Protein AF-A0A9E5N707-F1 (afdb_monomer_lite)

Sequence (143 aa):
MKHLRKQGGFTLIELLVVILILAVLMAIALPLYLRAVRDSQRQTCRSNMQTIANAEQAYKVRSPGHVYTTDLTLLVGPDQDLQALPRCPTDSGLSTTDDYTVTENLDGSITIRCNSDSATDAVDHNTVGADTNHGFTPGVDSE

pLDDT: mean 82.92, std 12.05, range [48.62, 97.69]

Radius of gyration: 25.29 Å; chains: 1; bounding box: 91×28×56 Å

Secondary structure (DSSP, 8-state):
-------PPPPHHHHHHHHHHHHHHHHHHHHHHHHHHHHHHHHHHHHHHHHHHHHHHHHHHHSTTS---S-GGGGBSTTSSBSSPPPPSS---S-TTTSEEEEE-TTS-EEEEE--S-TTSPEEEEEE-SSSSS-EEEEEE--

Structure (mmCIF, N/CA/C/O backbone):
data_AF-A0A9E5N707-F1
#
_entry.id   AF-A0A9E5N707-F1
#
loop_
_atom_site.group_PDB
_atom_site.id
_atom_site.type_symbol
_atom_site.label_atom_id
_atom_site.label_alt_id
_atom_site.label_comp_id
_atom_site.label_asym_id
_atom_site.label_entity_id
_atom_site.label_seq_id
_atom_site.pdbx_PDB_ins_code
_atom_site.Cartn_x
_atom_site.Cartn_y
_atom_site.Cartn_z
_atom_site.occupancy
_atom_site.B_iso_or_equiv
_atom_site.auth_seq_id
_atom_site.auth_comp_id
_atom_site.auth_asym_id
_atom_site.auth_atom_id
_atom_site.pdbx_PDB_model_num
ATOM 1 N N . MET A 1 1 ? -68.674 -4.278 18.213 1.00 50.34 1 MET A N 1
ATOM 2 C CA . MET A 1 1 ? -67.836 -3.627 19.246 1.00 50.34 1 MET A CA 1
ATOM 3 C C . MET A 1 1 ? -66.383 -3.701 18.793 1.00 50.34 1 MET A C 1
ATOM 5 O O . MET A 1 1 ? -65.893 -4.799 18.573 1.00 50.34 1 MET A O 1
ATOM 9 N N . LYS A 1 2 ? -65.731 -2.561 18.531 1.00 56.56 2 LYS A N 1
ATOM 10 C CA . LYS A 1 2 ? -64.333 -2.509 18.064 1.00 56.56 2 LYS A CA 1
ATOM 11 C C . LYS A 1 2 ? -63.408 -2.483 19.284 1.00 56.56 2 LYS A C 1
ATOM 13 O O . LYS A 1 2 ? -63.400 -1.500 20.016 1.00 56.56 2 LYS A O 1
ATOM 18 N N . HIS A 1 3 ? -62.660 -3.561 19.509 1.00 65.25 3 HIS A N 1
ATOM 19 C CA . HIS A 1 3 ? -61.598 -3.606 20.515 1.00 65.25 3 HIS A CA 1
ATOM 20 C C . HIS A 1 3 ? -60.453 -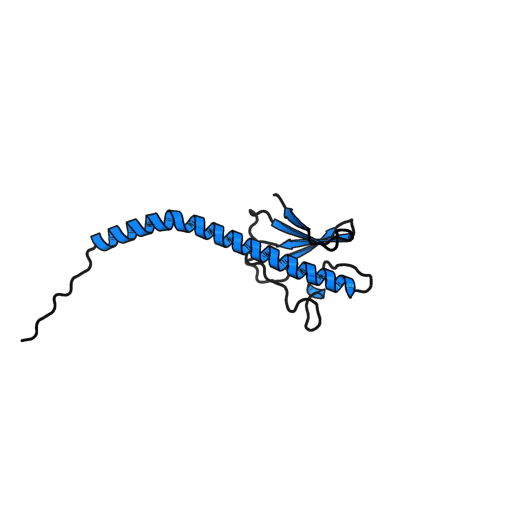2.673 20.091 1.00 65.25 3 HIS A C 1
ATOM 22 O O . HIS A 1 3 ? -59.744 -2.950 19.125 1.00 65.25 3 HIS A O 1
ATOM 28 N N . LEU A 1 4 ? -60.269 -1.566 20.811 1.00 68.31 4 LEU A N 1
ATOM 29 C CA . LEU A 1 4 ? -59.080 -0.722 20.693 1.00 68.31 4 LEU A CA 1
ATOM 30 C C . LEU A 1 4 ? -57.894 -1.481 21.305 1.00 68.31 4 LEU A C 1
ATOM 32 O O . LEU A 1 4 ? -57.852 -1.732 22.510 1.00 68.31 4 LEU A O 1
ATOM 36 N N . ARG A 1 5 ? -56.958 -1.909 20.454 1.00 71.44 5 ARG A N 1
ATOM 37 C CA . ARG A 1 5 ? -55.730 -2.602 20.865 1.00 71.44 5 ARG A CA 1
ATOM 38 C C . ARG A 1 5 ? -54.854 -1.613 21.641 1.00 71.44 5 ARG A C 1
ATOM 40 O O . ARG A 1 5 ? -54.531 -0.552 21.114 1.00 71.44 5 ARG A O 1
ATOM 47 N N . LYS A 1 6 ? -54.467 -1.956 22.874 1.00 67.31 6 LYS A N 1
ATOM 48 C CA . LYS A 1 6 ? -53.474 -1.195 23.647 1.00 67.31 6 LYS A CA 1
ATOM 49 C C . LYS A 1 6 ? -52.148 -1.210 22.882 1.00 67.31 6 LYS A C 1
ATOM 51 O O . LYS A 1 6 ? -51.540 -2.267 22.737 1.00 67.31 6 LYS A O 1
ATOM 56 N N . GLN A 1 7 ? -51.727 -0.058 22.377 1.00 69.62 7 GLN A N 1
ATOM 57 C CA . GLN A 1 7 ? -50.368 0.135 21.882 1.00 69.62 7 GLN A CA 1
ATOM 58 C C . GLN A 1 7 ? -49.451 0.250 23.107 1.00 69.62 7 GLN A C 1
ATOM 60 O O . GLN A 1 7 ? -49.631 1.146 23.928 1.00 69.62 7 GLN A O 1
ATOM 65 N N . GLY A 1 8 ? -48.532 -0.703 23.277 1.00 74.75 8 GLY A N 1
ATOM 66 C CA . GLY A 1 8 ? -47.485 -0.627 24.296 1.00 74.75 8 GLY A CA 1
ATOM 67 C C . GLY A 1 8 ? -46.407 0.355 23.844 1.00 74.75 8 GLY A C 1
ATOM 68 O O . GLY A 1 8 ? -45.867 0.198 22.752 1.00 74.75 8 GLY A O 1
ATOM 69 N N . GLY A 1 9 ? -46.141 1.385 24.646 1.00 76.81 9 GLY A N 1
ATOM 70 C CA . GLY A 1 9 ? -45.039 2.319 24.416 1.00 76.81 9 GLY A CA 1
ATOM 71 C C . GLY A 1 9 ? -43.713 1.744 24.914 1.00 76.81 9 GLY A C 1
ATOM 72 O O . GLY A 1 9 ? -43.686 1.054 25.930 1.00 76.81 9 GLY A O 1
ATOM 73 N N . PHE A 1 10 ? -42.631 2.039 24.194 1.00 80.62 10 PHE A N 1
ATOM 74 C CA . PHE A 1 10 ? -41.258 1.699 24.574 1.00 80.62 10 PHE A CA 1
ATOM 75 C C . PHE A 1 10 ? -40.862 2.485 25.829 1.00 80.62 10 PHE A C 1
ATOM 77 O O . PHE A 1 10 ? -41.099 3.696 25.895 1.00 80.62 10 PHE A O 1
ATOM 84 N N . THR A 1 11 ? -40.285 1.832 26.837 1.00 89.62 11 THR A N 1
ATOM 85 C CA . THR A 1 11 ? -39.843 2.546 28.039 1.00 89.62 11 THR A CA 1
ATOM 86 C C . THR A 1 11 ? -38.492 3.227 27.796 1.00 89.62 11 THR A C 1
ATOM 88 O O . THR A 1 11 ? -37.627 2.710 27.091 1.00 89.62 11 THR A O 1
ATOM 91 N N . LEU A 1 12 ? -38.274 4.404 28.394 1.00 89.31 12 LEU A N 1
ATOM 92 C CA . LEU A 1 12 ? -36.987 5.113 28.290 1.00 89.31 12 LEU A CA 1
ATOM 93 C C . LEU A 1 12 ? -35.842 4.263 28.873 1.00 89.31 12 LEU A C 1
ATOM 95 O O . LEU A 1 12 ? -34.727 4.266 28.356 1.00 89.31 12 LEU A O 1
ATOM 99 N N . ILE A 1 13 ? -36.144 3.471 29.907 1.00 92.81 13 ILE A N 1
ATOM 100 C CA . ILE A 1 13 ? -35.182 2.564 30.534 1.00 92.81 13 ILE A CA 1
ATOM 101 C C . ILE A 1 13 ? -34.796 1.382 29.631 1.00 92.81 13 ILE A C 1
ATOM 103 O O . ILE A 1 13 ? -33.624 1.012 29.619 1.00 92.81 13 ILE A O 1
ATOM 107 N N . GLU A 1 14 ? -35.720 0.836 28.828 1.00 90.94 14 GLU A N 1
ATOM 108 C CA . GLU A 1 14 ? -35.389 -0.194 27.829 1.00 90.94 14 GLU A CA 1
ATOM 109 C C . GLU A 1 14 ? -34.384 0.331 26.808 1.00 90.94 14 GLU A C 1
ATOM 111 O O . GLU A 1 14 ? -33.412 -0.354 26.497 1.00 90.94 14 GLU A O 1
ATOM 116 N N . LEU A 1 15 ? -34.562 1.567 26.334 1.00 91.38 15 LEU A N 1
ATOM 117 C CA . LEU A 1 15 ? -33.612 2.169 25.398 1.00 91.38 15 LEU A CA 1
ATOM 118 C C . LEU A 1 15 ? -32.233 2.355 26.046 1.00 91.38 15 LEU A C 1
ATOM 120 O O . LEU A 1 15 ? -31.211 2.093 25.413 1.00 91.38 15 LEU A O 1
ATOM 124 N N . LEU A 1 16 ? -32.208 2.778 27.313 1.00 93.38 16 LEU A N 1
ATOM 125 C CA . LEU A 1 16 ? -30.981 3.075 28.050 1.00 93.38 16 LEU A CA 1
ATOM 126 C C . LEU A 1 16 ? -30.115 1.827 28.261 1.00 93.38 16 LEU A C 1
ATOM 128 O O . LEU A 1 16 ? -28.905 1.871 28.041 1.00 93.38 16 LEU A O 1
ATOM 132 N N . VAL A 1 17 ? -30.716 0.702 28.652 1.00 94.62 17 VAL A N 1
ATOM 133 C CA . VAL A 1 17 ? -29.966 -0.549 28.854 1.00 94.62 17 VAL A CA 1
ATOM 134 C C . VAL A 1 17 ? -29.403 -1.073 27.529 1.00 94.62 17 VAL A C 1
ATOM 136 O O . VAL A 1 17 ? -28.272 -1.554 27.490 1.00 94.62 17 VAL A O 1
ATOM 139 N N . VAL A 1 18 ? -30.141 -0.926 26.425 1.00 95.50 18 VAL A N 1
ATOM 140 C CA . VAL A 1 18 ? -29.685 -1.376 25.102 1.00 95.50 18 VAL A CA 1
ATOM 141 C C . VAL A 1 18 ? -28.461 -0.587 24.635 1.00 95.50 18 VAL A C 1
ATOM 143 O O . VAL A 1 18 ? -27.465 -1.195 24.242 1.00 95.50 18 VAL A O 1
ATOM 146 N N . ILE A 1 19 ? -28.484 0.747 24.718 1.00 96.06 19 ILE A N 1
ATOM 147 C CA . ILE A 1 19 ? -27.322 1.559 24.314 1.00 96.06 19 ILE A CA 1
ATOM 148 C C . ILE A 1 19 ? -26.107 1.314 25.215 1.00 96.06 19 ILE A C 1
ATOM 150 O O . ILE A 1 19 ? -24.979 1.348 24.730 1.00 96.06 19 ILE A O 1
ATOM 154 N N . LEU A 1 20 ? -26.327 1.009 26.500 1.00 96.81 20 LEU A N 1
ATOM 155 C CA . LEU A 1 20 ? -25.259 0.666 27.437 1.00 96.81 20 LEU A CA 1
ATOM 156 C C . LEU A 1 20 ? -24.550 -0.622 27.009 1.00 96.81 20 LEU A C 1
ATOM 158 O O . LEU A 1 20 ? -23.323 -0.662 26.962 1.00 96.81 20 LEU A O 1
ATOM 162 N N . ILE A 1 21 ? -25.309 -1.655 26.639 1.00 96.62 21 ILE A N 1
ATOM 163 C CA . ILE A 1 21 ? -24.735 -2.911 26.142 1.00 96.62 21 ILE A CA 1
ATOM 164 C C . ILE A 1 21 ? -24.018 -2.681 24.801 1.00 96.62 21 ILE A C 1
ATOM 166 O O . ILE A 1 21 ? -22.893 -3.148 24.624 1.00 96.62 21 ILE A O 1
ATOM 170 N N . LEU A 1 22 ? -24.614 -1.917 23.876 1.00 97.19 22 LEU A N 1
ATOM 171 C CA . LEU A 1 22 ? -23.986 -1.590 22.588 1.00 97.19 22 LEU A CA 1
ATOM 172 C C . LEU A 1 22 ? -22.662 -0.831 22.756 1.00 97.19 22 LEU A C 1
ATOM 174 O O . LEU A 1 22 ? -21.710 -1.110 22.028 1.00 97.19 22 LEU A O 1
ATOM 178 N N . ALA A 1 23 ? -22.568 0.079 23.728 1.00 97.50 23 ALA A N 1
ATOM 179 C CA . ALA A 1 23 ? -21.340 0.817 24.012 1.00 97.50 23 ALA A CA 1
ATOM 180 C C . ALA A 1 23 ? -20.194 -0.112 24.451 1.00 97.50 23 ALA A C 1
ATOM 182 O O . ALA A 1 23 ? -19.070 0.029 23.968 1.00 97.50 23 ALA A O 1
ATOM 183 N N . VAL A 1 24 ? -20.481 -1.099 25.308 1.00 97.06 24 VAL A N 1
ATOM 184 C CA . VAL A 1 24 ? -19.484 -2.090 25.752 1.00 97.06 24 VAL A CA 1
ATOM 185 C C . VAL A 1 24 ? -18.996 -2.946 24.581 1.00 97.06 24 VAL A C 1
ATOM 187 O O . VAL A 1 24 ? -17.794 -3.168 24.443 1.00 97.06 24 VAL A O 1
ATOM 190 N N . LEU A 1 25 ? -19.904 -3.387 23.704 1.00 97.69 25 LEU A N 1
ATOM 191 C CA . LEU A 1 25 ? -19.531 -4.167 22.520 1.00 97.69 25 LEU A CA 1
ATOM 192 C C . LEU A 1 25 ? -18.667 -3.348 21.551 1.00 97.69 25 LEU A C 1
ATOM 194 O O . LEU A 1 25 ? -17.640 -3.839 21.080 1.00 97.69 25 LEU A O 1
ATOM 198 N N . MET A 1 26 ? -19.040 -2.091 21.289 1.00 97.19 26 MET A N 1
ATOM 199 C CA . MET A 1 26 ? -18.300 -1.210 20.379 1.00 97.19 26 MET A CA 1
ATOM 200 C C . MET A 1 26 ? -16.891 -0.885 20.880 1.00 97.19 26 MET A C 1
ATOM 202 O O . MET A 1 26 ? -15.969 -0.817 20.068 1.00 97.19 26 MET A O 1
ATOM 206 N N . ALA A 1 27 ? -16.696 -0.751 22.196 1.00 96.44 27 ALA A N 1
ATOM 207 C CA . ALA A 1 27 ? -15.380 -0.493 22.782 1.00 96.44 27 ALA A CA 1
ATOM 208 C C . ALA A 1 27 ? -14.343 -1.581 22.434 1.00 96.44 27 ALA A C 1
ATOM 210 O O . ALA A 1 27 ? -13.165 -1.273 22.265 1.00 96.44 27 ALA A O 1
ATOM 211 N N . ILE A 1 28 ? -14.775 -2.840 22.288 1.00 96.19 28 ILE A N 1
ATOM 212 C CA . ILE A 1 28 ? -13.906 -3.966 21.905 1.00 96.19 28 ILE A CA 1
ATOM 213 C C . ILE A 1 28 ? -13.889 -4.152 20.382 1.00 96.19 28 ILE A C 1
ATOM 215 O O . ILE A 1 28 ? -12.836 -4.406 19.795 1.00 96.19 28 ILE A O 1
ATOM 219 N N . ALA A 1 29 ? -15.043 -4.011 19.729 1.00 96.12 29 ALA A N 1
ATOM 220 C CA . ALA A 1 29 ? -15.183 -4.271 18.301 1.00 96.12 29 ALA A CA 1
ATOM 221 C C . ALA A 1 29 ? -14.419 -3.259 17.433 1.00 96.12 29 ALA A C 1
ATOM 223 O O . ALA A 1 29 ? -13.775 -3.653 16.462 1.00 96.12 29 ALA A O 1
ATOM 224 N N . LEU A 1 30 ? -14.444 -1.970 17.788 1.00 95.38 30 LEU A N 1
ATOM 225 C CA . LEU A 1 30 ? -13.838 -0.908 16.985 1.00 95.38 30 LEU A CA 1
ATOM 226 C C . LEU A 1 30 ? -12.312 -1.046 16.815 1.00 95.38 30 LEU A C 1
ATOM 228 O O . LEU A 1 30 ? -11.857 -1.046 15.671 1.00 95.38 30 LEU A O 1
ATOM 232 N N . PRO A 1 31 ? -11.490 -1.198 17.876 1.00 92.50 31 PRO A N 1
ATOM 233 C CA . PRO A 1 31 ? -10.043 -1.327 17.699 1.00 92.50 31 PRO A CA 1
ATOM 234 C C . PRO A 1 31 ? -9.658 -2.589 16.920 1.00 92.50 31 PRO A C 1
ATOM 236 O O . PRO A 1 31 ? -8.688 -2.561 16.162 1.00 92.50 31 PRO A O 1
ATOM 239 N N . LEU A 1 32 ? -10.413 -3.683 17.073 1.00 94.56 32 LEU A N 1
ATOM 240 C CA . LEU A 1 32 ? -10.199 -4.910 16.307 1.00 94.56 32 LEU A CA 1
ATOM 241 C C . LEU A 1 32 ? -10.516 -4.698 14.823 1.00 94.56 32 LEU A C 1
ATOM 243 O O . LEU A 1 32 ? -9.712 -5.055 13.965 1.00 94.56 32 LEU A O 1
ATOM 247 N N . TYR A 1 33 ? -11.654 -4.071 14.529 1.00 94.62 33 TYR A N 1
ATOM 248 C CA . TYR A 1 33 ? -12.065 -3.751 13.168 1.00 94.62 33 TYR A CA 1
ATOM 249 C C . TYR A 1 33 ? -11.045 -2.846 12.464 1.00 94.62 33 TYR A C 1
ATOM 251 O O . TYR A 1 33 ? -10.617 -3.148 11.354 1.00 94.62 33 TYR A O 1
ATOM 259 N N . LEU A 1 34 ? -10.574 -1.788 13.131 1.00 91.31 34 LEU A N 1
ATOM 260 C CA . LEU A 1 34 ? -9.579 -0.870 12.565 1.00 91.31 34 LEU A CA 1
ATOM 261 C C . LEU A 1 34 ? -8.230 -1.548 12.277 1.00 91.31 34 LEU A C 1
ATOM 263 O O . LEU A 1 34 ? -7.548 -1.177 11.326 1.00 91.31 34 LEU A O 1
ATOM 267 N N . ARG A 1 35 ? -7.822 -2.541 13.077 1.00 89.38 35 ARG A N 1
ATOM 268 C CA . ARG A 1 35 ? -6.627 -3.352 12.782 1.00 89.38 35 ARG A CA 1
ATOM 269 C C . ARG A 1 35 ? -6.843 -4.222 11.548 1.00 89.38 35 ARG A C 1
ATOM 271 O O . ARG A 1 35 ? -6.034 -4.159 10.634 1.00 89.38 35 ARG A O 1
ATOM 278 N N . ALA A 1 36 ? -7.964 -4.939 11.487 1.00 91.31 36 ALA A N 1
ATOM 279 C CA . ALA A 1 36 ? -8.289 -5.799 10.352 1.00 91.31 36 ALA A CA 1
ATOM 280 C C . ALA A 1 36 ? -8.356 -5.023 9.022 1.00 91.31 36 ALA A C 1
ATOM 282 O O . ALA A 1 36 ? -7.868 -5.504 8.002 1.00 91.31 36 ALA A O 1
ATOM 283 N N . VAL A 1 37 ? -8.912 -3.806 9.033 1.00 90.12 37 VAL A N 1
ATOM 284 C CA . VAL A 1 37 ? -8.941 -2.934 7.847 1.00 90.12 37 VAL A CA 1
ATOM 285 C C . VAL A 1 37 ? -7.528 -2.533 7.419 1.00 90.12 37 VAL A C 1
ATOM 287 O O . VAL A 1 37 ? -7.205 -2.665 6.241 1.00 90.12 37 VAL A O 1
ATOM 290 N N . ARG A 1 38 ? -6.666 -2.112 8.354 1.00 87.06 38 ARG A N 1
ATOM 291 C CA . ARG A 1 38 ? -5.269 -1.758 8.042 1.00 87.06 38 ARG A CA 1
ATOM 292 C C . ARG A 1 38 ? -4.476 -2.943 7.493 1.00 87.06 38 ARG A C 1
ATOM 294 O O . ARG A 1 38 ? -3.762 -2.795 6.506 1.00 87.06 38 ARG A O 1
ATOM 301 N N . ASP A 1 39 ? -4.651 -4.129 8.065 1.00 87.19 39 ASP A N 1
ATOM 302 C CA . ASP A 1 39 ? -3.994 -5.344 7.572 1.00 87.19 39 ASP A CA 1
ATOM 303 C C . ASP A 1 39 ? -4.468 -5.700 6.152 1.00 87.19 39 ASP A C 1
ATOM 305 O O . ASP A 1 39 ? -3.660 -6.037 5.286 1.00 87.19 39 ASP A O 1
ATOM 309 N N . SER A 1 40 ? -5.768 -5.548 5.872 1.00 90.12 40 SER A N 1
ATOM 310 C CA . SER A 1 40 ? -6.327 -5.737 4.527 1.00 90.12 40 SER A CA 1
ATOM 311 C C . SER A 1 40 ? -5.771 -4.729 3.516 1.00 90.12 40 SER A C 1
ATOM 313 O O . SER A 1 40 ? -5.517 -5.084 2.361 1.00 90.12 40 SER A O 1
ATOM 315 N N . GLN A 1 41 ? -5.582 -3.475 3.929 1.00 88.50 41 GLN A N 1
ATOM 316 C CA . GLN A 1 41 ? -4.992 -2.431 3.092 1.00 88.50 41 GLN A CA 1
ATOM 317 C C . GLN A 1 41 ? -3.529 -2.753 2.755 1.00 88.50 41 GLN A C 1
ATOM 319 O O . GLN A 1 41 ? -3.164 -2.749 1.579 1.00 88.50 41 GLN A O 1
ATOM 324 N N . ARG A 1 42 ? -2.720 -3.145 3.749 1.00 86.31 42 ARG A N 1
ATOM 325 C CA . ARG A 1 42 ? -1.325 -3.577 3.540 1.00 86.31 42 ARG A CA 1
ATOM 326 C C . ARG A 1 42 ? -1.229 -4.788 2.616 1.00 86.31 42 ARG A C 1
ATOM 328 O O . ARG A 1 42 ? -0.433 -4.799 1.680 1.00 86.31 42 ARG A O 1
ATOM 335 N N . GLN A 1 43 ? -2.095 -5.784 2.803 1.00 88.19 43 GLN A N 1
ATOM 336 C CA . GLN A 1 43 ? -2.140 -6.955 1.924 1.00 88.19 43 GLN A CA 1
ATOM 337 C C . GLN A 1 43 ? -2.469 -6.579 0.471 1.00 88.19 43 GLN A C 1
ATOM 339 O O . GLN A 1 43 ? -1.897 -7.144 -0.462 1.00 88.19 43 GLN A O 1
ATOM 344 N N . THR A 1 44 ? -3.351 -5.598 0.274 1.00 90.62 44 THR A N 1
ATOM 345 C CA . THR A 1 44 ? -3.689 -5.082 -1.058 1.00 90.62 44 THR A CA 1
ATOM 346 C C . THR A 1 44 ? -2.499 -4.346 -1.682 1.00 90.62 44 THR A C 1
ATOM 348 O O . THR A 1 44 ? -2.143 -4.660 -2.815 1.00 90.62 44 THR A O 1
ATOM 351 N N . CYS A 1 45 ? -1.813 -3.462 -0.937 1.00 89.12 45 CYS A N 1
ATOM 352 C CA . CYS A 1 45 ? -0.551 -2.843 -1.379 1.00 89.12 45 CYS A CA 1
ATOM 353 C C . CYS A 1 45 ? 0.454 -3.904 -1.845 1.00 89.12 45 CYS A C 1
ATOM 355 O O . CYS A 1 45 ? 0.995 -3.802 -2.942 1.00 89.12 45 CYS A O 1
ATOM 357 N N . ARG A 1 46 ? 0.677 -4.951 -1.043 1.00 87.62 46 ARG A N 1
ATOM 358 C CA . ARG A 1 46 ? 1.617 -6.034 -1.373 1.00 87.62 46 ARG A CA 1
ATOM 359 C C . ARG A 1 46 ? 1.236 -6.772 -2.654 1.00 87.62 46 ARG A C 1
ATOM 361 O O . ARG A 1 46 ? 2.100 -7.011 -3.494 1.00 87.62 46 ARG A O 1
ATOM 368 N N . SER A 1 47 ? -0.045 -7.087 -2.834 1.00 90.94 47 SER A N 1
ATOM 369 C CA . SER A 1 47 ? -0.549 -7.716 -4.064 1.00 90.94 47 SER A CA 1
ATOM 370 C C . SER A 1 47 ? -0.365 -6.814 -5.291 1.00 90.94 47 SER A C 1
ATOM 372 O O . SER A 1 47 ? 0.008 -7.280 -6.369 1.00 90.94 47 SER A O 1
ATOM 374 N N . ASN A 1 48 ? -0.599 -5.512 -5.134 1.00 91.88 48 ASN A N 1
ATOM 375 C CA . ASN A 1 48 ? -0.413 -4.531 -6.198 1.00 91.88 48 ASN A CA 1
ATOM 376 C C . ASN A 1 48 ? 1.067 -4.384 -6.574 1.00 91.88 48 ASN A C 1
ATOM 378 O O . ASN A 1 48 ? 1.397 -4.427 -7.756 1.00 91.88 48 ASN A O 1
ATOM 382 N N . MET A 1 49 ? 1.971 -4.315 -5.592 1.00 90.81 49 MET A N 1
ATOM 383 C CA . MET A 1 49 ? 3.417 -4.295 -5.843 1.00 90.81 49 MET A CA 1
ATOM 384 C C . MET A 1 49 ? 3.890 -5.558 -6.561 1.00 90.81 49 MET A C 1
ATOM 386 O O . MET A 1 49 ? 4.716 -5.459 -7.457 1.00 90.81 49 MET A O 1
ATOM 390 N N . GLN A 1 50 ? 3.357 -6.738 -6.228 1.00 89.94 50 GLN A N 1
ATOM 391 C CA . GLN A 1 50 ? 3.642 -7.971 -6.978 1.00 89.94 50 GLN A CA 1
ATOM 392 C C . GLN A 1 50 ? 3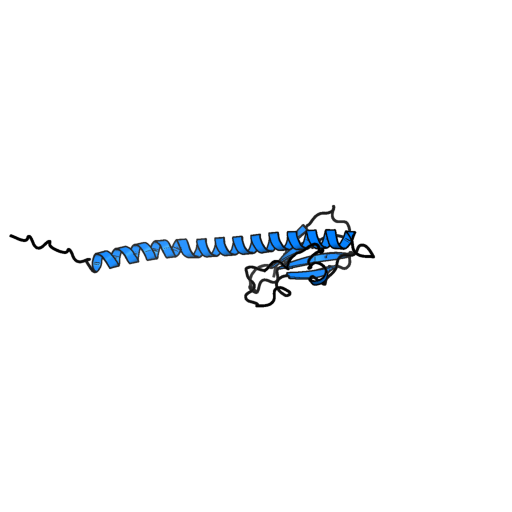.146 -7.893 -8.426 1.00 89.94 50 GLN A C 1
ATOM 394 O O . GLN A 1 50 ? 3.813 -8.376 -9.336 1.00 89.94 50 GLN A O 1
ATOM 399 N N . THR A 1 51 ? 1.995 -7.261 -8.653 1.00 92.19 51 THR A N 1
ATOM 400 C CA . THR A 1 51 ? 1.439 -7.063 -9.999 1.00 92.19 51 THR A CA 1
ATOM 401 C C . THR A 1 51 ? 2.327 -6.135 -10.830 1.00 92.19 51 THR A C 1
ATOM 403 O O . THR A 1 51 ? 2.664 -6.477 -11.961 1.00 92.19 51 THR A O 1
ATOM 406 N N . ILE A 1 52 ? 2.782 -5.019 -10.249 1.00 91.44 52 ILE A N 1
ATOM 407 C CA . ILE A 1 52 ? 3.757 -4.112 -10.876 1.00 91.44 52 ILE A CA 1
ATOM 408 C C . ILE A 1 52 ? 5.074 -4.846 -11.134 1.00 91.44 52 ILE A C 1
ATOM 410 O O . ILE A 1 52 ? 5.639 -4.744 -12.213 1.00 91.44 52 ILE A O 1
ATOM 414 N N . ALA A 1 53 ? 5.538 -5.649 -10.183 1.00 90.19 53 ALA A N 1
ATOM 415 C CA . ALA A 1 53 ? 6.794 -6.370 -10.312 1.00 90.19 53 ALA A CA 1
ATOM 416 C C . ALA A 1 53 ? 6.769 -7.415 -11.444 1.00 90.19 53 ALA A C 1
ATOM 418 O O . ALA A 1 53 ? 7.749 -7.561 -12.173 1.00 90.19 53 ALA A O 1
ATOM 419 N N . ASN A 1 54 ? 5.641 -8.104 -11.642 1.00 90.75 54 ASN A N 1
ATOM 420 C CA . ASN A 1 54 ? 5.435 -8.971 -12.806 1.00 90.75 54 ASN A CA 1
ATOM 421 C C . ASN A 1 54 ? 5.467 -8.174 -14.118 1.00 90.75 54 ASN A C 1
ATOM 423 O O . ASN A 1 54 ? 6.059 -8.625 -15.099 1.00 90.75 54 ASN A O 1
ATOM 427 N N . ALA A 1 55 ? 4.853 -6.989 -14.135 1.00 91.81 55 ALA A N 1
ATOM 428 C CA . ALA A 1 55 ? 4.872 -6.109 -15.296 1.00 91.81 55 ALA A CA 1
ATOM 429 C C . ALA A 1 55 ? 6.285 -5.589 -15.605 1.00 91.81 55 ALA A C 1
ATOM 431 O O . ALA A 1 55 ? 6.686 -5.593 -16.761 1.00 91.81 55 ALA A O 1
ATOM 432 N N . GLU A 1 56 ? 7.085 -5.257 -14.591 1.00 91.00 56 GLU A N 1
ATOM 433 C CA . GLU A 1 56 ? 8.503 -4.904 -14.740 1.00 91.00 56 GLU A CA 1
ATOM 434 C C . GLU A 1 56 ? 9.332 -6.054 -15.327 1.00 91.00 56 GLU A C 1
ATOM 436 O O . GLU A 1 56 ? 10.169 -5.847 -16.206 1.00 91.00 56 GLU A O 1
ATOM 441 N N . GLN A 1 57 ? 9.085 -7.295 -14.897 1.00 89.25 57 GLN A N 1
ATOM 442 C CA . GLN A 1 57 ? 9.741 -8.466 -15.486 1.00 89.25 57 GLN A CA 1
ATOM 443 C C . GLN A 1 57 ? 9.370 -8.651 -16.963 1.00 89.25 57 GLN A C 1
ATOM 445 O O . GLN A 1 57 ? 10.243 -8.932 -17.786 1.00 89.25 57 GLN A O 1
ATOM 450 N N . ALA A 1 58 ? 8.096 -8.477 -17.314 1.00 89.69 58 ALA A N 1
ATOM 451 C CA . ALA A 1 58 ? 7.640 -8.561 -18.697 1.00 89.69 58 ALA A CA 1
ATOM 452 C C . ALA A 1 58 ? 8.200 -7.410 -19.556 1.00 89.69 58 ALA A C 1
ATOM 454 O O . ALA A 1 58 ? 8.710 -7.649 -20.656 1.00 89.69 58 ALA A O 1
ATOM 455 N N . TYR A 1 59 ? 8.223 -6.188 -19.017 1.00 90.69 59 TYR A N 1
ATOM 456 C CA . TYR A 1 59 ? 8.857 -5.030 -19.638 1.00 90.69 59 TYR A CA 1
ATOM 457 C C . TYR A 1 59 ? 10.340 -5.286 -19.897 1.00 90.69 59 TYR A C 1
ATOM 459 O O . TYR A 1 59 ? 10.802 -5.075 -21.014 1.00 90.69 59 TYR A O 1
ATOM 467 N N . LYS A 1 60 ? 11.075 -5.836 -18.926 1.00 88.81 60 LYS A N 1
ATOM 468 C CA . LYS A 1 60 ? 12.489 -6.199 -19.081 1.00 88.81 60 LYS A CA 1
ATOM 469 C C . LYS A 1 60 ? 12.727 -7.193 -20.219 1.00 88.81 60 LYS A C 1
ATOM 471 O O . LYS A 1 60 ? 13.733 -7.104 -20.906 1.00 88.81 60 LYS A O 1
ATOM 476 N N . VAL A 1 61 ? 11.834 -8.152 -20.449 1.00 89.38 61 VAL A N 1
ATOM 477 C CA . VAL A 1 61 ? 11.982 -9.096 -21.577 1.00 89.38 61 VAL A CA 1
ATOM 478 C C . VAL A 1 61 ? 11.751 -8.403 -22.924 1.00 89.38 61 VAL A C 1
ATOM 480 O O . VAL A 1 61 ? 12.343 -8.776 -23.935 1.00 89.38 61 VAL A O 1
ATOM 483 N N . ARG A 1 62 ? 10.884 -7.394 -22.943 1.00 89.38 62 ARG A N 1
ATOM 484 C CA . ARG A 1 62 ? 10.439 -6.692 -24.147 1.00 89.38 62 ARG A CA 1
ATOM 485 C C . ARG A 1 62 ? 11.295 -5.477 -24.506 1.00 89.38 62 ARG A C 1
ATOM 487 O O . ARG A 1 62 ? 11.372 -5.116 -25.681 1.00 89.38 62 ARG A O 1
ATOM 494 N N . SER A 1 63 ? 11.888 -4.819 -23.516 1.00 89.38 63 SER A N 1
ATOM 495 C CA . SER A 1 63 ? 12.571 -3.544 -23.685 1.00 89.38 63 SER A CA 1
ATOM 496 C C . SER A 1 63 ? 13.935 -3.731 -24.360 1.00 89.38 63 SER A C 1
ATOM 498 O O . SER A 1 63 ? 14.687 -4.664 -24.048 1.00 89.38 63 SER A O 1
ATOM 500 N N . PRO A 1 64 ? 14.307 -2.848 -25.303 1.00 84.94 64 PRO A N 1
ATOM 501 C CA . PRO A 1 64 ? 15.642 -2.871 -25.879 1.00 84.94 64 PRO A CA 1
ATOM 502 C C . PRO A 1 64 ? 16.665 -2.553 -24.781 1.00 84.94 64 PRO A C 1
ATOM 504 O O . PRO A 1 64 ? 16.675 -1.461 -24.226 1.00 84.94 64 PRO A O 1
ATOM 507 N N . GLY A 1 65 ? 17.523 -3.524 -24.467 1.00 86.69 65 GLY A N 1
ATOM 508 C CA . GLY A 1 65 ? 18.513 -3.417 -23.388 1.00 86.69 65 GLY A CA 1
ATOM 509 C C . GLY A 1 65 ? 18.227 -4.306 -22.179 1.00 86.69 65 GLY A C 1
ATOM 510 O O . GLY A 1 65 ? 19.117 -4.477 -21.355 1.00 86.69 65 GLY A O 1
ATOM 511 N N . HIS A 1 66 ? 17.055 -4.944 -22.118 1.00 87.56 66 HIS A N 1
ATOM 512 C CA . HIS A 1 66 ? 16.652 -5.844 -21.036 1.00 87.56 66 HIS A CA 1
ATOM 513 C C . HIS A 1 66 ? 16.797 -5.226 -19.646 1.00 87.56 66 HIS A C 1
ATOM 515 O O . HIS A 1 66 ? 17.340 -5.836 -18.718 1.00 87.56 66 HIS A O 1
ATOM 521 N N . VAL A 1 67 ? 16.310 -3.994 -19.521 1.00 87.31 67 VAL A N 1
ATOM 522 C CA . VAL A 1 67 ? 16.349 -3.208 -18.290 1.00 87.31 67 VAL A CA 1
ATOM 523 C C . VAL A 1 67 ? 14.945 -3.034 -17.729 1.00 87.31 67 VAL A C 1
ATOM 525 O O . VAL A 1 67 ? 13.962 -3.013 -18.478 1.00 87.31 67 VAL A O 1
ATOM 528 N N . TYR A 1 68 ? 14.873 -2.919 -16.407 1.00 89.00 68 TYR A N 1
ATOM 529 C CA . TYR A 1 68 ? 13.690 -2.410 -15.725 1.00 89.00 68 TYR A CA 1
ATOM 530 C C . TYR A 1 68 ? 13.509 -0.920 -16.028 1.00 89.00 68 TYR A C 1
ATOM 532 O O . TYR A 1 68 ? 14.395 -0.287 -16.610 1.00 89.00 68 TYR A O 1
ATOM 540 N N . THR A 1 69 ? 12.365 -0.361 -15.655 1.00 90.19 69 THR A N 1
ATOM 541 C CA . THR A 1 69 ? 12.142 1.080 -15.754 1.00 90.19 69 THR A CA 1
ATOM 542 C C . THR A 1 69 ? 11.695 1.657 -14.420 1.00 90.19 69 THR A C 1
ATOM 544 O O . THR A 1 69 ? 11.158 0.970 -13.563 1.00 90.19 69 THR A O 1
ATOM 547 N N . THR A 1 70 ? 11.957 2.944 -14.225 1.00 90.69 70 THR A N 1
ATOM 548 C CA . THR A 1 70 ? 11.414 3.722 -13.106 1.00 90.69 70 THR A CA 1
ATOM 549 C C . THR A 1 70 ? 10.139 4.469 -13.495 1.00 90.69 70 THR A C 1
ATOM 551 O O . THR A 1 70 ? 9.444 4.998 -12.630 1.00 90.69 70 THR A O 1
ATOM 554 N N . ASP A 1 71 ? 9.810 4.502 -14.789 1.00 89.56 71 ASP A N 1
ATOM 555 C CA . ASP A 1 71 ? 8.623 5.163 -15.312 1.00 89.56 71 ASP A CA 1
ATOM 556 C C . ASP A 1 71 ? 7.479 4.153 -15.471 1.00 89.56 71 ASP A C 1
ATOM 558 O O . ASP A 1 71 ? 7.368 3.451 -16.480 1.00 89.56 71 ASP A O 1
ATOM 562 N N . LEU A 1 72 ? 6.587 4.116 -14.475 1.00 88.62 72 LEU A N 1
ATOM 563 C CA . LEU A 1 72 ? 5.430 3.217 -14.467 1.00 88.62 72 LEU A CA 1
ATOM 564 C C . LEU A 1 72 ? 4.481 3.450 -15.654 1.00 88.62 72 LEU A C 1
ATOM 566 O O . LEU A 1 72 ? 3.683 2.570 -15.976 1.00 88.62 72 LEU A O 1
ATOM 570 N N . THR A 1 73 ? 4.533 4.604 -16.325 1.00 87.56 73 THR A N 1
ATOM 571 C CA . THR A 1 73 ? 3.667 4.857 -17.484 1.00 87.56 73 THR A CA 1
ATOM 572 C C . THR A 1 73 ? 4.029 3.977 -18.679 1.00 87.56 73 THR A C 1
ATOM 574 O O . THR A 1 73 ? 3.154 3.648 -19.477 1.00 87.56 73 THR A O 1
ATOM 577 N N . LEU A 1 74 ? 5.279 3.506 -18.763 1.00 88.81 74 LEU A N 1
ATOM 578 C CA . LEU A 1 74 ? 5.738 2.586 -19.808 1.00 88.81 74 LEU A CA 1
ATOM 579 C C . LEU A 1 74 ? 5.201 1.159 -19.631 1.00 88.81 74 LEU A C 1
ATOM 581 O O . LEU A 1 74 ? 5.238 0.363 -20.570 1.00 88.81 74 LEU A O 1
ATOM 585 N N . LEU A 1 75 ? 4.679 0.835 -18.446 1.00 89.88 75 LEU A N 1
ATOM 586 C CA . LEU A 1 75 ? 4.055 -0.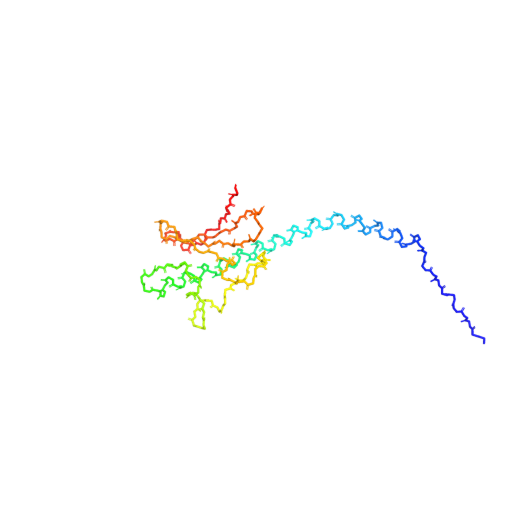456 -18.159 1.00 89.88 75 LEU A CA 1
ATOM 587 C C . LEU A 1 75 ? 2.573 -0.478 -18.545 1.00 89.88 75 LEU A C 1
ATOM 589 O O . LEU A 1 75 ? 1.973 -1.553 -18.585 1.00 89.88 75 LEU A O 1
ATOM 593 N N . VAL A 1 76 ? 1.966 0.683 -18.813 1.00 91.00 76 VAL A N 1
ATOM 594 C CA . VAL A 1 76 ? 0.512 0.833 -18.936 1.00 91.00 76 VAL A CA 1
ATOM 595 C C . VAL A 1 76 ? 0.095 1.133 -20.365 1.00 91.00 76 VAL A C 1
ATOM 597 O O . VAL A 1 76 ? 0.597 2.052 -21.007 1.00 91.00 76 VAL A O 1
ATOM 600 N N . GLY A 1 77 ? -0.890 0.390 -20.863 1.00 86.62 77 GLY A N 1
ATOM 601 C CA . GLY A 1 77 ? -1.463 0.616 -22.184 1.00 86.62 77 GLY A CA 1
ATOM 602 C C . GLY A 1 77 ? -2.207 -0.601 -22.732 1.00 86.62 77 GLY A C 1
ATOM 603 O O . GLY A 1 77 ? -2.145 -1.682 -22.153 1.00 86.62 77 GLY A O 1
ATOM 604 N N . PRO A 1 78 ? -2.918 -0.442 -23.862 1.00 78.38 78 PRO A N 1
ATOM 605 C CA . PRO A 1 78 ? -3.801 -1.477 -24.406 1.00 78.38 78 PRO A CA 1
ATOM 606 C C . PRO A 1 78 ? -3.072 -2.773 -24.793 1.00 78.38 78 PRO A C 1
ATOM 608 O O . PRO A 1 78 ? -3.651 -3.846 -24.671 1.00 78.38 78 PRO A O 1
ATOM 611 N N . ASP A 1 79 ? -1.803 -2.667 -25.194 1.00 80.00 79 ASP A N 1
ATOM 612 C CA . ASP A 1 79 ? -0.930 -3.793 -25.557 1.00 80.00 79 ASP A CA 1
ATOM 613 C C . ASP A 1 79 ? 0.278 -3.917 -24.605 1.00 80.00 79 ASP A C 1
ATOM 615 O O . ASP A 1 79 ? 1.340 -4.415 -24.984 1.00 80.00 79 ASP A O 1
ATOM 619 N N . GLN A 1 80 ? 0.159 -3.365 -23.395 1.00 86.31 80 GLN A N 1
ATOM 620 C CA . GLN A 1 80 ? 1.216 -3.365 -22.384 1.00 86.31 80 GLN A CA 1
ATOM 621 C C . GLN A 1 80 ? 0.898 -4.359 -21.262 1.00 86.31 80 GLN A C 1
ATOM 623 O O . GLN A 1 80 ? -0.129 -5.039 -21.269 1.00 86.31 80 GLN A O 1
ATOM 628 N N . ASP A 1 81 ? 1.798 -4.432 -20.288 1.00 88.19 81 ASP A N 1
ATOM 629 C CA . ASP A 1 81 ? 1.750 -5.414 -19.209 1.00 88.19 81 ASP A CA 1
ATOM 630 C C . ASP A 1 81 ? 0.646 -5.101 -18.181 1.00 88.19 81 ASP A C 1
ATOM 632 O O . ASP A 1 81 ? 0.095 -6.007 -17.552 1.00 88.19 81 ASP A O 1
ATOM 636 N N . LEU A 1 82 ? 0.271 -3.823 -18.048 1.00 90.06 82 LEU A N 1
ATOM 637 C CA . LEU A 1 82 ? -0.814 -3.348 -17.195 1.00 90.06 82 LEU A CA 1
ATOM 638 C C . LEU A 1 82 ? -1.885 -2.612 -18.009 1.00 90.06 82 LEU A C 1
ATOM 640 O O . LEU A 1 82 ? -1.597 -1.730 -18.816 1.00 90.06 82 LEU A O 1
ATOM 644 N N . GLN A 1 83 ? -3.157 -2.908 -17.727 1.00 88.00 83 GLN A N 1
ATOM 645 C CA . GLN A 1 83 ? -4.281 -2.146 -18.292 1.00 88.00 83 GLN A CA 1
ATOM 646 C C . GLN A 1 83 ? -4.435 -0.769 -17.631 1.00 88.00 83 GLN A C 1
ATOM 648 O O . GLN A 1 83 ? -4.873 0.187 -18.266 1.00 88.00 83 GLN A O 1
ATOM 653 N N . ALA A 1 84 ? -4.091 -0.675 -16.347 1.00 88.19 84 ALA A N 1
ATOM 654 C CA . ALA A 1 84 ? -4.071 0.547 -15.556 1.00 88.19 84 ALA A CA 1
ATOM 655 C C . ALA A 1 84 ? -3.128 0.355 -14.362 1.00 88.19 84 ALA A C 1
ATOM 657 O O . ALA A 1 84 ? -2.898 -0.781 -13.935 1.00 88.19 84 ALA A O 1
ATOM 658 N N . LEU A 1 85 ? -2.624 1.454 -13.795 1.00 87.75 85 LEU A N 1
ATOM 659 C CA . LEU A 1 85 ? -1.887 1.382 -12.535 1.00 87.75 85 LEU A CA 1
ATOM 660 C C . LEU A 1 85 ? -2.829 0.960 -11.402 1.00 87.75 85 LEU A C 1
ATOM 662 O O . LEU A 1 85 ? -3.939 1.500 -11.298 1.00 87.75 85 LEU A O 1
ATOM 666 N N . PRO A 1 86 ? -2.417 -0.006 -10.562 1.00 89.38 86 PRO A N 1
ATOM 667 C CA . PRO A 1 86 ? -3.182 -0.348 -9.379 1.00 89.38 86 PR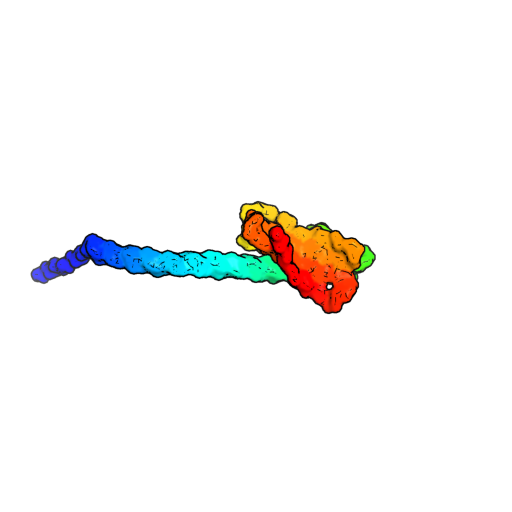O A CA 1
ATOM 668 C C . PRO A 1 86 ? -3.205 0.843 -8.422 1.00 89.38 86 PRO A C 1
ATOM 670 O O . PRO A 1 86 ? -2.259 1.624 -8.374 1.00 89.38 86 PRO A O 1
ATOM 673 N N . ARG A 1 87 ? -4.285 0.955 -7.644 1.00 87.31 87 ARG A N 1
ATOM 674 C CA . ARG A 1 87 ? -4.435 2.027 -6.659 1.00 87.31 87 ARG A CA 1
ATOM 675 C C . ARG A 1 87 ? -4.011 1.601 -5.271 1.00 87.31 87 ARG A C 1
ATOM 677 O O . ARG A 1 87 ? -4.341 0.492 -4.838 1.00 87.31 87 ARG A O 1
ATOM 684 N N . CYS A 1 88 ? -3.347 2.499 -4.560 1.00 86.31 88 CYS A N 1
ATOM 685 C CA . CYS A 1 88 ? -3.046 2.312 -3.155 1.00 86.31 88 CYS A CA 1
ATOM 686 C C . CYS A 1 88 ? -4.334 2.527 -2.338 1.00 86.31 88 CYS A C 1
ATOM 688 O O . CYS A 1 88 ? -4.995 3.552 -2.477 1.00 86.31 88 CYS A O 1
ATOM 690 N N . PRO A 1 89 ? -4.745 1.584 -1.474 1.00 84.19 89 PRO A N 1
ATOM 691 C CA . PRO A 1 89 ? -5.979 1.730 -0.699 1.00 84.19 89 PRO A CA 1
ATOM 692 C C . PRO A 1 89 ? -5.845 2.709 0.480 1.00 84.19 89 PRO A C 1
ATOM 694 O O . PRO A 1 89 ? -6.843 2.995 1.142 1.00 84.19 89 PRO A O 1
ATOM 697 N N . THR A 1 90 ? -4.623 3.153 0.786 1.00 78.38 90 THR A N 1
ATOM 698 C CA . THR A 1 90 ? -4.320 4.107 1.863 1.00 78.38 90 THR A CA 1
ATOM 699 C C . THR A 1 90 ? -4.028 5.514 1.362 1.00 78.38 90 THR A C 1
ATOM 701 O O . THR A 1 90 ? -4.010 6.421 2.187 1.00 78.38 90 THR A O 1
ATOM 704 N N . ASP A 1 91 ? -3.772 5.697 0.064 1.00 70.75 91 ASP A N 1
ATOM 705 C CA . ASP A 1 91 ? -3.561 7.028 -0.505 1.00 70.75 91 ASP A CA 1
ATOM 706 C C . ASP A 1 91 ? -4.920 7.731 -0.660 1.00 70.75 91 ASP A C 1
ATOM 708 O O . ASP A 1 91 ? -5.909 7.155 -1.130 1.00 70.75 91 ASP A O 1
ATOM 712 N N . SER A 1 92 ? -4.986 8.968 -0.179 1.00 64.31 92 SER A N 1
ATOM 713 C CA . SER A 1 92 ? -6.150 9.846 -0.304 1.00 64.31 92 SER A CA 1
ATOM 714 C C . SER A 1 92 ? -6.056 10.775 -1.521 1.00 64.31 92 SER A C 1
ATOM 716 O O . SER A 1 92 ? -6.993 11.530 -1.810 1.00 64.31 92 SER A O 1
ATOM 718 N N . GLY A 1 93 ? -4.939 10.703 -2.243 1.00 65.06 93 GLY A N 1
ATOM 719 C CA . GLY A 1 93 ? -4.647 11.419 -3.465 1.00 65.06 93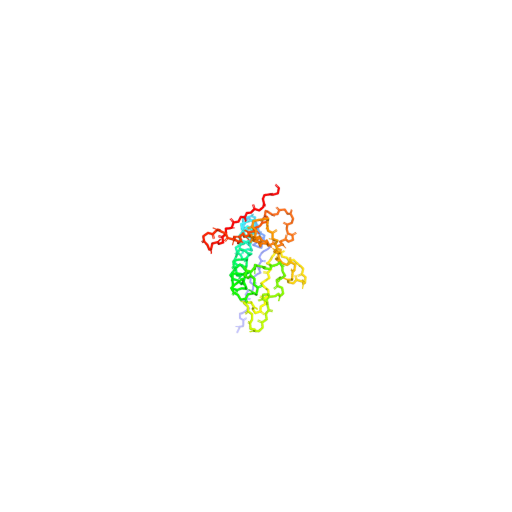 GLY A CA 1
ATOM 720 C C . GLY A 1 93 ? -5.567 11.064 -4.634 1.00 65.06 93 GLY A C 1
ATOM 721 O O . GLY A 1 93 ? -6.193 10.010 -4.727 1.00 65.06 93 GLY A O 1
ATOM 722 N N . LEU A 1 94 ? -5.661 12.005 -5.575 1.00 62.25 94 LEU A N 1
ATOM 723 C CA . LEU A 1 94 ? -6.415 11.855 -6.827 1.00 62.25 94 LEU A CA 1
ATOM 724 C C . LEU A 1 94 ? -5.561 11.264 -7.966 1.00 62.25 94 LEU A C 1
ATOM 726 O O . LEU A 1 94 ? -6.082 11.040 -9.061 1.00 62.25 94 LEU A O 1
ATOM 730 N N . SER A 1 95 ? -4.266 11.046 -7.726 1.00 72.25 95 SER A N 1
ATOM 731 C CA . SER A 1 95 ? -3.263 10.670 -8.725 1.00 72.25 95 SER A CA 1
ATOM 732 C C . SER A 1 95 ? -2.795 9.238 -8.496 1.00 72.25 95 SER A C 1
ATOM 734 O O . SER A 1 95 ? -2.138 8.941 -7.511 1.00 72.25 95 SER A O 1
ATOM 736 N N . THR A 1 96 ? -3.092 8.347 -9.442 1.00 71.06 96 THR A N 1
ATOM 737 C CA . THR A 1 96 ? -2.654 6.940 -9.380 1.00 71.06 96 THR A CA 1
ATOM 738 C C . THR A 1 96 ? -1.166 6.748 -9.649 1.00 71.06 96 THR A C 1
ATOM 740 O O . THR A 1 96 ? -0.646 5.648 -9.503 1.00 71.06 96 THR A O 1
ATOM 743 N N . THR A 1 97 ? -0.495 7.789 -10.136 1.00 71.25 97 THR A N 1
ATOM 744 C CA . THR A 1 97 ? 0.933 7.746 -10.467 1.00 71.25 97 THR A CA 1
ATOM 745 C C . THR A 1 97 ? 1.797 7.884 -9.215 1.00 71.25 97 THR A C 1
ATOM 747 O O . THR A 1 97 ? 2.939 7.444 -9.222 1.00 71.25 97 THR A O 1
ATOM 750 N N . ASP A 1 98 ? 1.243 8.449 -8.139 1.00 78.88 98 ASP A N 1
ATOM 751 C CA . ASP A 1 98 ? 1.956 8.657 -6.879 1.00 78.88 98 ASP A CA 1
ATOM 752 C C . ASP A 1 98 ? 1.753 7.501 -5.890 1.00 78.88 98 ASP A C 1
ATOM 754 O O . ASP A 1 98 ? 2.550 7.366 -4.967 1.00 78.88 98 ASP A O 1
ATOM 758 N N . ASP A 1 99 ? 0.757 6.636 -6.129 1.00 85.88 99 ASP A N 1
ATOM 759 C CA . ASP A 1 99 ? 0.402 5.471 -5.302 1.00 85.88 99 ASP A CA 1
ATOM 760 C C . ASP A 1 99 ? 1.573 4.487 -5.111 1.00 85.88 99 ASP A C 1
ATOM 762 O O . ASP A 1 99 ? 1.699 3.837 -4.068 1.00 85.88 99 ASP A O 1
ATOM 766 N N . TYR A 1 100 ? 2.424 4.349 -6.133 1.00 88.31 100 TYR A N 1
ATOM 767 C CA . TYR A 1 100 ? 3.570 3.443 -6.151 1.00 88.31 100 TYR A CA 1
ATOM 768 C C . TYR A 1 100 ? 4.785 4.126 -6.764 1.00 88.31 100 TYR A C 1
ATOM 770 O O . TYR A 1 100 ? 4.699 4.731 -7.828 1.00 88.31 100 TYR A O 1
ATOM 778 N N . THR A 1 101 ? 5.942 3.967 -6.124 1.00 89.12 101 THR A N 1
ATOM 779 C CA . THR A 1 101 ? 7.214 4.505 -6.626 1.00 89.12 101 THR A CA 1
ATOM 780 C C . THR A 1 101 ? 8.169 3.373 -6.967 1.00 89.12 101 THR A C 1
ATOM 782 O O . THR A 1 101 ? 8.254 2.392 -6.228 1.00 89.12 101 THR A O 1
ATOM 785 N N . VAL A 1 102 ? 8.887 3.505 -8.083 1.00 90.88 102 VAL A N 1
ATOM 786 C CA . VAL A 1 102 ? 9.935 2.565 -8.492 1.00 90.88 102 VAL A CA 1
ATOM 787 C C . VAL A 1 102 ? 11.271 3.289 -8.458 1.00 90.88 102 VAL A C 1
ATOM 789 O O . VAL A 1 102 ? 11.424 4.361 -9.037 1.00 90.88 102 VAL A O 1
ATOM 792 N N . THR A 1 103 ? 12.233 2.733 -7.729 1.00 91.06 103 THR A N 1
ATOM 793 C CA . THR A 1 103 ? 13.590 3.279 -7.611 1.00 91.06 103 THR A CA 1
ATOM 794 C C . THR A 1 103 ? 14.593 2.243 -8.085 1.00 91.06 103 THR A C 1
ATOM 796 O O . THR A 1 103 ? 14.518 1.087 -7.680 1.00 91.06 103 THR A O 1
ATOM 799 N N . GLU A 1 104 ? 15.535 2.648 -8.929 1.00 89.94 104 GLU A N 1
ATOM 800 C CA . GLU A 1 104 ? 16.664 1.804 -9.318 1.00 89.94 104 GLU A CA 1
ATOM 801 C C . GLU A 1 104 ? 17.733 1.780 -8.225 1.00 89.94 104 GLU A C 1
ATOM 803 O O . GLU A 1 104 ? 18.104 2.810 -7.658 1.00 89.94 104 GLU A O 1
ATOM 808 N N . ASN A 1 105 ? 18.255 0.588 -7.961 1.00 87.12 105 ASN A N 1
ATOM 809 C CA . ASN A 1 105 ? 19.370 0.359 -7.059 1.00 87.12 105 ASN A CA 1
ATOM 810 C C . ASN A 1 105 ? 20.684 0.250 -7.850 1.00 87.12 105 ASN A C 1
ATOM 812 O O . ASN A 1 105 ? 20.711 -0.018 -9.052 1.00 87.12 105 ASN A O 1
ATOM 816 N N . LEU A 1 106 ? 21.811 0.414 -7.152 1.00 84.12 106 LEU A N 1
ATOM 817 C CA . LEU A 1 106 ? 23.154 0.387 -7.753 1.00 84.12 106 LEU A CA 1
ATOM 818 C C . LEU A 1 106 ? 23.541 -0.972 -8.364 1.00 84.12 106 LEU A C 1
ATOM 820 O O . LEU A 1 106 ? 24.467 -1.042 -9.168 1.00 84.12 106 LEU A O 1
ATOM 824 N N . ASP A 1 107 ? 22.856 -2.043 -7.972 1.00 82.75 107 ASP A N 1
ATOM 825 C CA . ASP A 1 107 ? 23.042 -3.411 -8.463 1.00 82.75 107 ASP A CA 1
ATOM 826 C C . ASP A 1 107 ? 22.198 -3.727 -9.716 1.00 82.75 107 ASP A C 1
ATOM 828 O O . ASP A 1 107 ? 22.237 -4.848 -10.224 1.00 82.75 107 ASP A O 1
ATOM 832 N N . GLY A 1 108 ? 21.438 -2.754 -10.233 1.00 80.62 108 GLY A N 1
ATOM 833 C CA . GLY A 1 108 ? 20.528 -2.942 -11.365 1.00 80.62 108 GLY A CA 1
ATOM 834 C C . GLY A 1 108 ? 19.218 -3.649 -11.000 1.00 80.62 108 GLY A C 1
ATOM 835 O O . GLY A 1 108 ? 18.450 -4.017 -11.893 1.00 80.62 108 GLY A O 1
ATOM 836 N N . SER A 1 109 ? 18.957 -3.859 -9.706 1.00 86.81 109 SER A N 1
ATOM 837 C CA . SER A 1 109 ? 17.624 -4.184 -9.203 1.00 86.81 109 SER A CA 1
ATOM 838 C C . SER A 1 109 ? 16.751 -2.930 -9.125 1.00 86.81 109 SER A C 1
ATOM 840 O O . SER A 1 109 ? 17.251 -1.805 -9.124 1.00 86.81 109 SER A O 1
ATOM 842 N N . ILE A 1 110 ? 15.440 -3.120 -9.025 1.00 89.88 110 ILE A N 1
ATOM 843 C CA . ILE A 1 110 ? 14.494 -2.049 -8.708 1.00 89.88 110 ILE A CA 1
ATOM 844 C C . ILE A 1 110 ? 13.792 -2.330 -7.386 1.00 89.88 110 ILE A C 1
ATOM 846 O O . ILE A 1 110 ? 13.531 -3.480 -7.041 1.00 89.88 110 ILE A O 1
ATOM 850 N N . THR A 1 111 ? 13.431 -1.279 -6.668 1.00 90.25 111 THR A N 1
ATOM 851 C CA . THR A 1 111 ? 12.570 -1.343 -5.489 1.00 90.25 111 THR A CA 1
ATOM 852 C C . THR A 1 111 ? 11.249 -0.667 -5.817 1.00 90.25 111 THR A C 1
ATOM 854 O O . THR A 1 111 ? 11.223 0.510 -6.168 1.00 90.25 111 THR A O 1
ATOM 857 N N . ILE A 1 112 ? 10.155 -1.413 -5.691 1.00 90.56 112 ILE A N 1
ATOM 858 C CA . ILE A 1 112 ? 8.781 -0.935 -5.845 1.00 90.56 112 ILE A CA 1
ATOM 859 C C . ILE A 1 112 ? 8.235 -0.687 -4.445 1.00 90.56 112 ILE A C 1
ATOM 861 O O . ILE A 1 112 ? 8.218 -1.603 -3.626 1.00 90.56 112 ILE A O 1
ATOM 865 N N . ARG A 1 113 ? 7.775 0.526 -4.159 1.00 88.75 113 ARG A N 1
ATOM 866 C CA . ARG A 1 113 ? 7.322 0.934 -2.826 1.00 88.75 113 ARG A CA 1
ATOM 867 C C . ARG A 1 113 ? 5.889 1.454 -2.882 1.00 88.75 113 ARG A C 1
ATOM 869 O O . ARG A 1 113 ? 5.577 2.260 -3.758 1.00 88.75 113 ARG A O 1
ATOM 876 N N . CYS A 1 114 ? 5.032 1.003 -1.960 1.00 88.00 114 CYS A N 1
ATOM 877 C CA . CYS A 1 114 ? 3.674 1.545 -1.810 1.00 88.00 114 CYS A CA 1
ATOM 878 C C . CYS A 1 114 ? 3.773 2.915 -1.128 1.00 88.00 114 CYS A C 1
ATOM 880 O O . CYS A 1 114 ? 4.281 2.999 -0.016 1.00 88.00 114 CYS A O 1
ATOM 882 N N . ASN A 1 115 ? 3.314 3.992 -1.755 1.00 84.12 115 ASN A N 1
ATOM 883 C CA . ASN A 1 115 ? 3.380 5.332 -1.178 1.00 84.12 115 ASN A CA 1
ATOM 884 C C . ASN A 1 115 ? 2.127 5.602 -0.331 1.00 84.12 115 ASN A C 1
ATOM 886 O O . ASN A 1 115 ? 1.235 6.352 -0.707 1.00 84.12 115 ASN A O 1
ATOM 890 N N . SER A 1 116 ? 2.000 4.911 0.801 1.00 76.38 116 SER A N 1
ATOM 891 C CA . SER A 1 116 ? 0.881 5.150 1.711 1.00 76.38 116 SER A CA 1
ATOM 892 C C . SER A 1 116 ? 1.007 6.522 2.385 1.00 76.38 116 SER A C 1
ATOM 894 O O . SER A 1 116 ? 2.004 6.768 3.058 1.00 76.38 116 SER A O 1
ATOM 896 N N . ASP A 1 117 ? -0.042 7.352 2.330 1.00 62.78 117 ASP A N 1
ATOM 897 C CA . ASP A 1 117 ? -0.160 8.650 3.039 1.00 62.78 117 ASP A CA 1
ATOM 898 C C . ASP A 1 117 ? -0.025 8.556 4.575 1.00 62.78 117 ASP A C 1
ATOM 900 O O . ASP A 1 117 ? 0.030 9.555 5.298 1.00 62.78 117 ASP A O 1
ATOM 904 N N . SER A 1 118 ? -0.000 7.341 5.115 1.00 58.72 118 SER A N 1
ATOM 905 C CA . SER A 1 118 ? 0.137 7.084 6.543 1.00 58.72 118 SER A CA 1
ATOM 906 C C . SER A 1 118 ? 1.611 7.157 6.939 1.00 58.72 118 SER A C 1
ATOM 908 O O . SER A 1 118 ? 2.266 6.134 7.090 1.00 58.72 118 SER A O 1
ATOM 910 N N . ALA A 1 119 ? 2.126 8.375 7.139 1.00 53.38 119 ALA A N 1
ATOM 911 C CA . ALA A 1 119 ? 3.516 8.668 7.527 1.00 53.38 119 ALA A CA 1
ATOM 912 C C . ALA A 1 119 ? 3.998 8.022 8.851 1.00 53.38 119 ALA A C 1
ATOM 914 O O . ALA A 1 119 ? 5.121 8.267 9.270 1.00 53.38 119 ALA A O 1
ATOM 915 N N . THR A 1 120 ? 3.144 7.249 9.527 1.00 55.09 120 THR A N 1
ATOM 916 C CA . THR A 1 120 ? 3.404 6.546 10.796 1.00 55.09 120 THR A CA 1
ATOM 917 C C . THR A 1 120 ? 3.304 5.022 10.665 1.00 55.09 120 THR A C 1
ATOM 919 O O . THR A 1 120 ? 3.215 4.319 11.672 1.00 55.09 120 THR A O 1
ATOM 922 N N . ASP A 1 121 ? 3.141 4.512 9.444 1.00 63.47 121 ASP A N 1
ATOM 923 C CA . ASP A 1 121 ? 3.135 3.085 9.155 1.00 63.47 121 ASP A CA 1
ATOM 924 C C . ASP A 1 121 ? 4.417 2.728 8.398 1.00 63.47 121 ASP A C 1
ATOM 926 O O . ASP A 1 121 ? 4.799 3.398 7.440 1.00 63.47 121 ASP A O 1
ATOM 930 N N . ALA A 1 122 ? 5.055 1.633 8.814 1.00 64.75 122 ALA A N 1
ATOM 931 C CA . ALA A 1 122 ? 6.184 1.058 8.099 1.00 64.75 122 ALA A CA 1
ATOM 932 C C . ALA A 1 122 ? 5.797 0.812 6.630 1.00 64.75 122 ALA A C 1
ATOM 934 O O . ALA A 1 122 ? 4.767 0.186 6.347 1.00 64.75 122 ALA A O 1
ATOM 935 N N . VAL A 1 123 ? 6.607 1.329 5.708 1.00 75.94 123 VAL A N 1
ATOM 936 C CA . VAL A 1 123 ? 6.272 1.342 4.284 1.00 75.94 123 VAL A CA 1
ATOM 937 C C . VAL A 1 123 ? 6.694 0.015 3.661 1.00 75.94 123 VAL A C 1
ATOM 939 O O . VAL A 1 123 ? 7.876 -0.327 3.638 1.00 75.94 123 VAL A O 1
ATOM 942 N N . ASP A 1 124 ? 5.725 -0.759 3.169 1.00 82.56 124 ASP A N 1
ATOM 943 C CA . ASP A 1 124 ? 6.007 -2.015 2.473 1.00 82.56 124 ASP A CA 1
ATOM 944 C C . ASP A 1 124 ? 6.655 -1.731 1.104 1.00 82.56 124 ASP A C 1
ATOM 946 O O . ASP A 1 124 ? 6.171 -0.902 0.321 1.00 82.56 124 ASP A O 1
ATOM 950 N N . HIS A 1 125 ? 7.705 -2.485 0.784 1.00 85.38 125 HIS A N 1
ATOM 951 C CA . HIS A 1 125 ? 8.347 -2.476 -0.526 1.00 85.38 125 HIS A CA 1
ATOM 952 C C . HIS A 1 125 ? 8.593 -3.894 -1.049 1.00 85.38 125 HIS A C 1
ATOM 954 O O . HIS A 1 125 ? 8.555 -4.889 -0.323 1.00 85.38 125 HIS A O 1
ATOM 960 N N . ASN A 1 126 ? 8.851 -3.996 -2.345 1.00 86.25 126 ASN A N 1
ATOM 961 C CA . ASN A 1 126 ? 9.254 -5.219 -3.012 1.00 86.25 126 ASN A CA 1
ATOM 962 C C . ASN A 1 126 ? 10.455 -4.931 -3.910 1.00 86.25 126 ASN A C 1
ATOM 964 O O . ASN A 1 126 ? 10.376 -4.061 -4.775 1.00 86.25 126 ASN A O 1
ATOM 968 N N . THR A 1 127 ? 11.544 -5.671 -3.734 1.00 86.06 127 THR A N 1
ATOM 969 C CA . THR A 1 127 ? 12.733 -5.534 -4.581 1.00 86.06 127 THR A CA 1
ATOM 970 C C . THR A 1 127 ? 12.723 -6.604 -5.672 1.00 86.06 127 THR A C 1
ATOM 972 O O . THR A 1 127 ? 12.423 -7.776 -5.421 1.00 86.06 127 THR A O 1
ATOM 975 N N . VAL A 1 128 ? 13.034 -6.194 -6.900 1.00 83.62 128 VAL A N 1
ATOM 976 C CA . VAL A 1 128 ? 13.113 -7.035 -8.098 1.00 83.62 128 VAL A CA 1
ATOM 977 C C . VAL A 1 128 ? 14.544 -6.986 -8.623 1.00 83.62 128 VAL A C 1
ATOM 979 O O . VAL A 1 128 ? 15.007 -5.955 -9.098 1.00 83.62 128 VAL A O 1
ATOM 982 N N . GLY A 1 129 ? 15.265 -8.098 -8.497 1.00 73.81 129 GLY A N 1
ATOM 983 C CA . GLY A 1 129 ? 16.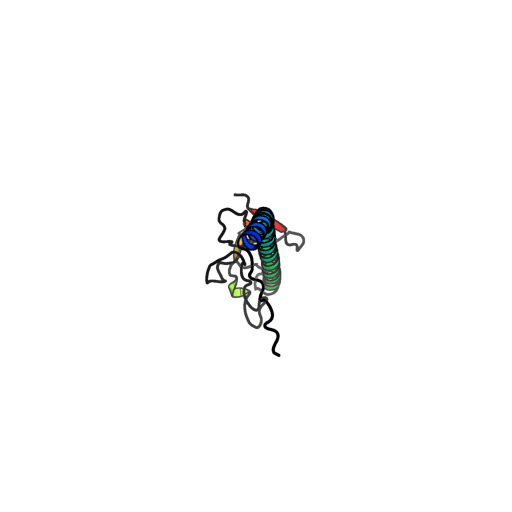710 -8.170 -8.711 1.00 73.81 129 GLY A CA 1
ATOM 984 C C . GLY A 1 129 ? 17.185 -8.295 -10.158 1.00 73.81 129 GLY A C 1
ATOM 985 O O . GLY A 1 129 ? 16.427 -8.632 -11.076 1.00 73.81 129 GLY A O 1
ATOM 986 N N . ALA A 1 130 ? 18.495 -8.091 -10.331 1.00 57.56 130 ALA A N 1
ATOM 987 C CA . ALA A 1 130 ? 19.258 -8.518 -11.503 1.00 57.56 130 ALA A CA 1
ATOM 988 C C . ALA A 1 130 ? 19.754 -9.979 -11.383 1.00 57.56 130 ALA A C 1
ATOM 990 O O . ALA A 1 130 ? 19.847 -10.664 -12.402 1.00 57.56 130 ALA A O 1
ATOM 991 N N . ASP A 1 131 ? 20.010 -10.459 -10.158 1.00 54.34 131 ASP A N 1
ATOM 992 C CA . ASP A 1 131 ? 20.540 -11.789 -9.809 1.00 54.34 131 ASP A CA 1
ATOM 993 C C . ASP A 1 131 ? 19.752 -12.514 -8.694 1.00 54.34 131 ASP A C 1
ATOM 995 O O . ASP A 1 131 ? 20.047 -13.674 -8.383 1.00 54.34 131 ASP A O 1
ATOM 999 N N . THR A 1 132 ? 18.716 -11.891 -8.111 1.00 55.84 132 THR A N 1
ATOM 1000 C CA . THR A 1 132 ? 17.751 -12.633 -7.290 1.00 55.84 132 THR A CA 1
ATOM 1001 C C . THR A 1 132 ? 17.149 -13.711 -8.181 1.00 55.84 132 THR A C 1
ATOM 1003 O O . THR A 1 132 ? 16.846 -13.441 -9.339 1.00 55.84 132 THR A O 1
ATOM 1006 N N . ASN A 1 133 ? 17.031 -14.943 -7.677 1.00 54.25 133 ASN A N 1
ATOM 1007 C CA . ASN A 1 133 ? 16.526 -16.141 -8.370 1.00 54.25 133 ASN A CA 1
ATOM 1008 C C . ASN A 1 133 ? 15.104 -15.933 -8.952 1.00 54.25 133 ASN A C 1
ATOM 1010 O O . ASN A 1 133 ? 14.123 -16.451 -8.427 1.00 54.25 133 ASN A O 1
ATOM 1014 N N . HIS A 1 134 ? 14.987 -15.098 -9.987 1.00 56.47 134 HIS A N 1
ATOM 1015 C CA . HIS A 1 134 ? 13.783 -14.583 -10.644 1.00 56.47 134 HIS A CA 1
ATOM 1016 C C . HIS A 1 134 ? 12.655 -14.111 -9.705 1.00 56.47 134 HIS A C 1
ATOM 1018 O O . HIS A 1 134 ? 11.499 -14.009 -10.114 1.00 56.47 134 HIS A O 1
ATOM 1024 N N . GLY A 1 135 ? 12.987 -13.830 -8.444 1.00 62.50 135 GLY A N 1
ATOM 1025 C CA . GLY A 1 135 ? 12.029 -13.732 -7.353 1.00 62.50 135 GLY A CA 1
ATOM 1026 C C . GLY A 1 135 ? 11.907 -12.327 -6.783 1.00 62.50 135 GLY A C 1
ATOM 1027 O O . GLY A 1 135 ? 12.895 -11.609 -6.629 1.00 62.50 135 GLY A O 1
ATOM 1028 N N . PHE A 1 136 ? 10.669 -11.990 -6.442 1.00 76.06 136 PHE A N 1
ATOM 1029 C CA . PHE A 1 136 ? 10.269 -10.821 -5.672 1.00 76.06 136 PHE A CA 1
ATOM 1030 C C . PHE A 1 136 ? 10.663 -11.001 -4.208 1.00 76.06 136 PHE A C 1
ATOM 1032 O O . PHE A 1 136 ? 10.252 -11.984 -3.582 1.00 76.06 136 PHE A O 1
ATOM 1039 N N . THR A 1 137 ? 11.444 -10.075 -3.657 1.00 81.12 137 THR A N 1
ATOM 1040 C CA . THR A 1 137 ? 11.783 -10.082 -2.231 1.00 81.12 137 THR A CA 1
ATOM 1041 C C . THR A 1 137 ? 10.981 -8.999 -1.512 1.00 81.12 137 THR A C 1
ATOM 1043 O O . THR A 1 137 ? 11.315 -7.817 -1.642 1.00 81.12 137 THR A O 1
ATOM 1046 N N . PRO A 1 138 ? 9.926 -9.369 -0.760 1.00 79.00 138 PRO A N 1
ATOM 1047 C CA . PRO A 1 138 ? 9.188 -8.408 0.042 1.00 79.00 138 PRO A CA 1
ATOM 1048 C C . PRO A 1 138 ? 10.060 -7.909 1.196 1.00 79.00 138 PRO A C 1
ATOM 1050 O O . PRO A 1 138 ? 10.753 -8.692 1.849 1.00 79.00 138 PRO A O 1
ATOM 1053 N N . GLY A 1 139 ? 9.973 -6.616 1.470 1.00 77.56 139 GLY A N 1
ATOM 1054 C CA . GLY A 1 139 ? 10.619 -5.955 2.590 1.00 77.56 139 GLY A CA 1
ATOM 1055 C C . GLY A 1 139 ? 9.723 -4.862 3.160 1.00 77.56 139 GLY A C 1
ATOM 1056 O O . GLY A 1 139 ? 8.641 -4.578 2.643 1.00 77.56 139 GLY A O 1
ATOM 1057 N N . VAL A 1 140 ? 10.149 -4.299 4.283 1.00 74.75 140 VAL A N 1
ATOM 1058 C CA . VAL A 1 140 ? 9.448 -3.200 4.942 1.00 74.75 140 VAL A CA 1
ATOM 1059 C C . VAL A 1 140 ? 10.507 -2.208 5.383 1.00 74.75 140 VAL A C 1
ATOM 1061 O O . VAL A 1 140 ? 11.464 -2.601 6.053 1.00 74.75 140 VAL A O 1
ATOM 1064 N N . ASP A 1 141 ? 10.349 -0.946 5.003 1.00 66.88 141 ASP A N 1
ATOM 1065 C CA . ASP A 1 141 ? 11.193 0.122 5.516 1.00 66.88 141 ASP A CA 1
ATOM 1066 C C . ASP A 1 141 ? 10.785 0.380 6.969 1.00 66.88 141 ASP A C 1
ATOM 1068 O O . ASP A 1 141 ? 9.658 0.790 7.257 1.00 66.88 141 ASP A O 1
ATOM 1072 N N . SER A 1 142 ? 11.680 0.069 7.902 1.00 55.25 142 SER A N 1
ATOM 1073 C CA . SER A 1 142 ? 11.560 0.526 9.286 1.00 55.25 142 SER A CA 1
ATOM 1074 C C . SER A 1 142 ? 11.841 2.029 9.340 1.00 55.25 142 SER A C 1
ATOM 1076 O O . SER A 1 142 ? 12.886 2.448 8.841 1.00 55.25 142 SER A O 1
ATOM 1078 N N . GLU A 1 143 ? 10.915 2.801 9.923 1.00 48.62 143 GLU A N 1
ATOM 1079 C CA . GLU A 1 143 ? 11.107 4.222 10.286 1.00 48.62 143 GLU A CA 1
ATOM 1080 C C . GLU A 1 143 ? 12.406 4.467 11.072 1.00 48.62 143 GLU A C 1
ATOM 1082 O O . GLU A 1 143 ? 12.767 3.616 11.924 1.00 48.62 143 GLU A O 1
#

Foldseek 3Di:
DDDDDDDDDDDPVNVVVVVVVVVVVCVVVVVVVVVVVVVVLVVQLVVLQVLLLVQQQVCLVVPVVSAGDQQSVQQDDPPHSHVDRDARPQDPDPDSRQQWGWDADPQRKIKIWGNHPPPPDFTKIWIQHPPDPRDIDIDTHDD